Protein AF-A0A7J8WXJ2-F1 (afdb_monomer_lite)

Secondary structure (DSSP, 8-state):
-TTHHHHHHHHHHHHHHHHHHHHHHHHHHHHHHHHHHH-SSS--THHHHHHHHHHHHHHHHHHHHHHHTPPEE-TTS-EEE--S-TTS----

InterPro domains:
  IPR008506 SRP-independent targeting protein 2/TMEM208 [PF05620] (1-92)
  IPR008506 SRP-independent targeting protein 2/TMEM208 [PTHR13505] (1-92)

Radius of gyration: 18.79 Å; chains: 1; bounding box: 41×30×56 Å

Structure (mmCIF, N/CA/C/O backbone):
data_AF-A0A7J8WXJ2-F1
#
_entry.id   AF-A0A7J8WXJ2-F1
#
loop_
_atom_site.group_PDB
_atom_site.id
_atom_site.type_symbol
_atom_site.label_atom_id
_atom_site.label_alt_id
_atom_site.label_comp_id
_atom_site.label_asym_id
_atom_site.label_entity_id
_atom_site.label_seq_id
_atom_site.pdbx_PDB_ins_code
_atom_site.Cartn_x
_atom_site.Cartn_y
_atom_site.Cartn_z
_atom_site.occupancy
_atom_site.B_iso_or_equiv
_atom_site.auth_seq_id
_atom_site.auth_comp_id
_atom_site.auth_asym_id
_atom_site.auth_atom_id
_atom_site.pdbx_PDB_model_num
ATOM 1 N N . MET A 1 1 ? 22.110 -1.101 -27.309 1.00 48.09 1 MET A N 1
ATOM 2 C CA . MET A 1 1 ? 21.655 -1.469 -25.946 1.00 48.09 1 MET A CA 1
ATOM 3 C C . MET A 1 1 ? 20.419 -0.639 -25.565 1.00 48.09 1 MET A C 1
ATOM 5 O O . MET A 1 1 ? 20.513 0.221 -24.702 1.00 48.09 1 MET A O 1
ATOM 9 N N . ALA A 1 2 ? 19.274 -0.852 -26.228 1.00 52.03 2 ALA A N 1
ATOM 10 C CA . ALA A 1 2 ? 18.176 0.130 -26.252 1.00 52.03 2 ALA A CA 1
ATOM 11 C C . ALA A 1 2 ? 17.167 0.080 -25.078 1.00 52.03 2 ALA A C 1
ATOM 13 O O . ALA A 1 2 ? 16.474 1.060 -24.870 1.00 52.03 2 ALA A O 1
ATOM 14 N N . ASN A 1 3 ? 17.135 -0.973 -24.247 1.00 59.25 3 ASN A N 1
ATOM 15 C CA . ASN A 1 3 ? 16.097 -1.134 -23.202 1.00 59.25 3 ASN A CA 1
ATOM 16 C C . ASN A 1 3 ? 16.618 -1.232 -21.753 1.00 59.25 3 ASN A C 1
ATOM 18 O O . ASN A 1 3 ? 15.868 -1.568 -20.839 1.00 59.25 3 ASN A O 1
ATOM 22 N N . GLN A 1 4 ? 17.898 -0.933 -21.503 1.00 65.88 4 GLN A N 1
ATOM 23 C CA . GLN A 1 4 ? 18.483 -1.024 -20.151 1.00 65.88 4 GLN A CA 1
ATOM 24 C C . GLN A 1 4 ? 17.867 -0.002 -19.175 1.00 65.88 4 GLN A C 1
ATOM 26 O O . GLN A 1 4 ? 17.601 -0.335 -18.021 1.00 65.88 4 GLN A O 1
ATOM 31 N N . GLY A 1 5 ? 17.571 1.215 -19.650 1.00 66.56 5 GLY A N 1
ATOM 32 C CA . GLY A 1 5 ? 16.925 2.260 -18.848 1.00 66.56 5 GLY A CA 1
ATOM 33 C C . GLY A 1 5 ? 15.500 1.884 -18.434 1.00 66.56 5 GLY A C 1
ATOM 34 O O . GLY A 1 5 ? 15.194 1.858 -17.244 1.00 66.56 5 GLY A O 1
ATOM 35 N N . ALA A 1 6 ? 14.657 1.500 -19.395 1.00 65.88 6 ALA A N 1
ATOM 36 C CA . ALA A 1 6 ? 13.276 1.087 -19.139 1.00 65.88 6 ALA A CA 1
ATOM 37 C C . ALA A 1 6 ? 13.190 -0.163 -18.237 1.00 65.88 6 ALA A C 1
ATOM 39 O O . ALA A 1 6 ? 12.339 -0.243 -17.349 1.00 65.88 6 ALA A O 1
ATOM 40 N N . LYS A 1 7 ? 14.128 -1.111 -18.385 1.00 66.94 7 LYS A N 1
ATOM 41 C CA . LYS A 1 7 ? 14.209 -2.303 -17.527 1.00 66.94 7 LYS A CA 1
ATOM 42 C C . LYS A 1 7 ? 14.550 -1.955 -16.074 1.00 66.94 7 LYS A C 1
ATOM 44 O O . LYS A 1 7 ? 13.913 -2.488 -15.167 1.00 66.94 7 LYS A O 1
ATOM 49 N N . LYS A 1 8 ? 15.491 -1.027 -15.853 1.00 71.12 8 LYS A N 1
ATOM 50 C CA . LYS A 1 8 ? 15.838 -0.530 -14.512 1.00 71.12 8 LYS A CA 1
ATOM 51 C C . LYS A 1 8 ? 14.652 0.185 -13.850 1.00 71.12 8 LYS A C 1
ATOM 53 O O . LYS A 1 8 ? 14.373 -0.060 -12.680 1.00 71.12 8 LYS A O 1
ATOM 58 N N . ARG A 1 9 ? 13.902 0.993 -14.613 1.00 66.69 9 ARG A N 1
ATOM 59 C CA . ARG A 1 9 ? 12.701 1.689 -14.118 1.00 66.69 9 ARG A CA 1
ATOM 60 C C . ARG A 1 9 ? 11.599 0.732 -13.691 1.00 66.69 9 ARG A C 1
ATOM 62 O O . ARG A 1 9 ? 11.085 0.879 -12.589 1.00 66.69 9 ARG A O 1
ATOM 69 N N . LYS A 1 10 ? 11.308 -0.303 -14.484 1.00 72.69 10 LYS A N 1
ATOM 70 C CA . LYS A 1 10 ? 10.346 -1.354 -14.109 1.00 72.69 10 LYS A CA 1
ATOM 71 C C . LYS A 1 10 ? 10.686 -1.988 -12.754 1.00 72.69 10 LYS A C 1
ATOM 73 O O . LYS A 1 10 ? 9.802 -2.207 -11.922 1.00 72.69 10 LYS A O 1
ATOM 78 N N . GLU A 1 11 ? 11.955 -2.328 -12.545 1.00 74.19 11 GLU A N 1
ATOM 79 C CA . GLU A 1 11 ? 12.406 -3.018 -11.335 1.00 74.19 11 GLU A CA 1
ATOM 80 C C . GLU A 1 11 ? 12.321 -2.114 -10.097 1.00 74.19 11 GLU A C 1
ATOM 82 O O . GLU A 1 11 ? 11.784 -2.527 -9.063 1.00 74.19 11 GLU A O 1
ATOM 87 N N . GLU A 1 12 ? 12.746 -0.853 -10.222 1.00 72.31 12 GLU A N 1
ATOM 88 C CA . GLU A 1 12 ? 12.603 0.154 -9.166 1.00 72.31 12 GLU A CA 1
ATOM 89 C C . GLU A 1 12 ? 11.128 0.399 -8.817 1.00 72.31 12 GLU A C 1
ATOM 91 O O . GLU A 1 12 ? 10.762 0.337 -7.640 1.00 72.31 12 GLU A O 1
ATOM 96 N N . ASN A 1 13 ? 10.256 0.566 -9.817 1.00 71.00 13 ASN A N 1
ATOM 97 C CA . ASN A 1 13 ? 8.825 0.801 -9.609 1.00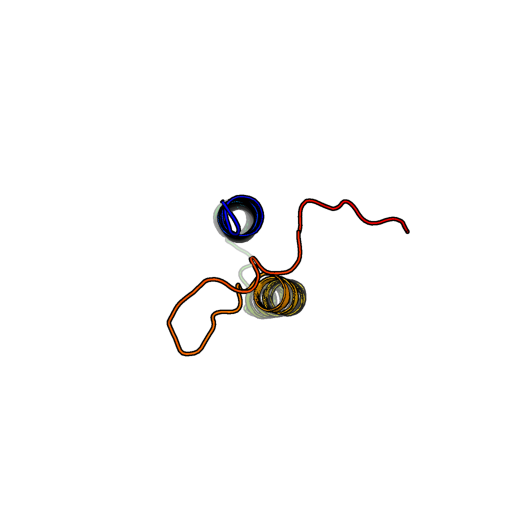 71.00 13 ASN A CA 1
ATOM 98 C C . ASN A 1 13 ? 8.149 -0.357 -8.865 1.00 71.00 13 ASN A C 1
ATOM 100 O O . ASN A 1 13 ? 7.403 -0.169 -7.901 1.00 71.00 13 ASN A O 1
ATOM 104 N N . THR A 1 14 ? 8.483 -1.589 -9.259 1.00 74.12 14 THR A N 1
ATOM 105 C CA . THR A 1 14 ? 7.971 -2.803 -8.612 1.00 74.12 14 THR A CA 1
ATOM 106 C C . THR A 1 14 ? 8.413 -2.873 -7.148 1.00 74.12 14 THR A C 1
ATOM 108 O O . THR A 1 14 ? 7.614 -3.203 -6.265 1.00 74.12 14 THR A O 1
ATOM 111 N N . ARG A 1 15 ? 9.671 -2.511 -6.857 1.00 77.00 15 ARG A N 1
ATOM 112 C CA . ARG A 1 15 ? 10.200 -2.474 -5.488 1.00 77.00 15 ARG A CA 1
ATOM 113 C C . ARG A 1 15 ? 9.504 -1.409 -4.639 1.00 77.00 15 ARG A C 1
ATOM 115 O O . ARG A 1 15 ? 9.140 -1.692 -3.495 1.00 77.00 15 ARG A O 1
ATOM 122 N N . HIS A 1 16 ? 9.276 -0.218 -5.190 1.00 75.69 16 HIS A N 1
ATOM 123 C CA . HIS A 1 16 ? 8.558 0.862 -4.510 1.00 75.69 16 HIS A CA 1
ATOM 124 C C . HIS A 1 16 ? 7.112 0.473 -4.185 1.00 75.69 16 HIS A C 1
ATOM 126 O O . HIS A 1 16 ? 6.686 0.601 -3.035 1.00 75.69 16 HIS A O 1
ATOM 132 N N . MET A 1 17 ? 6.391 -0.114 -5.140 1.00 74.19 17 MET A N 1
ATOM 133 C CA . MET A 1 17 ? 5.023 -0.596 -4.930 1.00 74.19 17 MET A CA 1
ATOM 134 C C . MET A 1 17 ? 4.938 -1.717 -3.886 1.00 74.19 17 MET A C 1
ATOM 136 O O . MET A 1 17 ? 3.999 -1.748 -3.081 1.00 74.19 17 MET A O 1
ATOM 140 N N . ALA A 1 18 ? 5.930 -2.613 -3.845 1.00 78.12 18 ALA A N 1
ATOM 141 C CA . ALA A 1 18 ? 6.016 -3.668 -2.836 1.00 78.12 18 ALA A CA 1
ATOM 142 C C . ALA A 1 18 ? 6.287 -3.116 -1.426 1.00 78.12 18 ALA A C 1
ATOM 144 O O . ALA A 1 18 ? 5.751 -3.637 -0.444 1.00 78.12 18 ALA A O 1
ATOM 145 N N . ASN A 1 19 ? 7.102 -2.066 -1.313 1.00 77.00 19 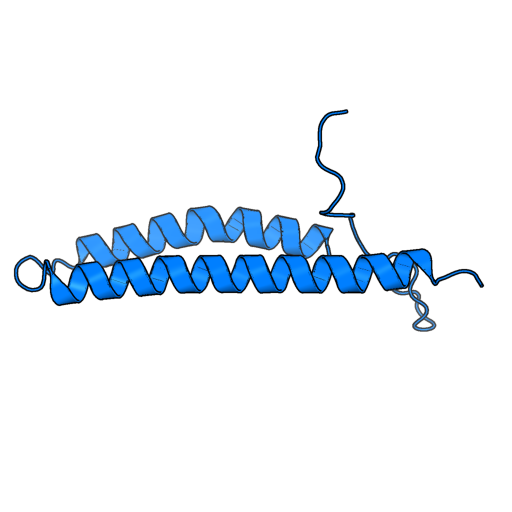ASN A N 1
ATOM 146 C CA . ASN A 1 19 ? 7.351 -1.384 -0.044 1.00 77.00 19 ASN A CA 1
ATOM 147 C C . ASN A 1 19 ? 6.104 -0.640 0.439 1.00 77.00 19 ASN A C 1
ATOM 149 O O . ASN A 1 19 ? 5.740 -0.762 1.607 1.00 77.00 19 ASN A O 1
ATOM 153 N N . LEU A 1 20 ? 5.401 0.051 -0.462 1.00 76.88 20 LEU A N 1
ATOM 154 C CA . LEU A 1 20 ? 4.161 0.752 -0.137 1.00 76.88 20 LEU A CA 1
ATOM 155 C C . LEU A 1 20 ? 3.073 -0.225 0.334 1.00 76.88 20 LEU A C 1
ATOM 157 O O . LEU A 1 20 ? 2.424 0.010 1.351 1.00 76.88 20 LEU A O 1
ATOM 161 N N . ARG A 1 21 ? 2.947 -1.385 -0.325 1.00 75.81 21 ARG A N 1
ATOM 162 C CA . ARG A 1 21 ? 2.048 -2.461 0.119 1.00 75.81 21 ARG A CA 1
ATOM 163 C C . ARG A 1 21 ? 2.415 -2.987 1.507 1.00 75.81 21 ARG A C 1
ATOM 165 O O . ARG A 1 21 ? 1.527 -3.185 2.332 1.00 75.81 21 ARG A O 1
ATOM 172 N N . ARG A 1 22 ? 3.706 -3.207 1.780 1.00 79.50 22 ARG A N 1
ATOM 173 C CA . ARG A 1 22 ? 4.180 -3.634 3.108 1.00 79.50 22 ARG A CA 1
ATOM 174 C C . ARG A 1 22 ? 3.856 -2.605 4.188 1.00 79.50 22 ARG A C 1
ATOM 176 O O . ARG A 1 22 ? 3.417 -3.001 5.262 1.00 79.50 22 ARG A O 1
ATOM 183 N N . LEU A 1 23 ? 4.015 -1.317 3.894 1.00 81.56 23 LEU A N 1
ATOM 184 C CA . LEU A 1 23 ? 3.691 -0.233 4.819 1.00 81.56 23 LEU A CA 1
ATOM 185 C C . LEU A 1 23 ? 2.192 -0.194 5.130 1.00 81.56 23 LEU A C 1
ATOM 187 O O . LEU A 1 23 ? 1.818 -0.183 6.299 1.00 81.56 23 LEU A O 1
ATOM 191 N N . ILE A 1 24 ? 1.339 -0.274 4.104 1.00 78.94 24 ILE A N 1
ATOM 192 C CA . ILE A 1 24 ? -0.119 -0.353 4.277 1.00 78.94 24 ILE A CA 1
ATOM 193 C C . ILE A 1 24 ? -0.487 -1.533 5.186 1.00 78.94 24 ILE A C 1
ATOM 195 O O . ILE A 1 24 ? -1.245 -1.365 6.142 1.00 78.94 24 ILE A O 1
ATOM 199 N N . ILE A 1 25 ? 0.069 -2.721 4.930 1.00 82.12 25 ILE A N 1
ATOM 200 C CA . ILE A 1 25 ? -0.192 -3.910 5.753 1.00 82.12 25 ILE A CA 1
ATOM 201 C C . ILE A 1 25 ? 0.280 -3.684 7.193 1.00 82.12 25 ILE A C 1
ATOM 203 O O . ILE A 1 25 ? -0.483 -3.936 8.121 1.00 82.12 25 ILE A O 1
ATOM 207 N N . ALA A 1 26 ? 1.493 -3.164 7.392 1.00 84.25 26 ALA A N 1
ATOM 208 C CA . ALA A 1 26 ? 2.037 -2.894 8.719 1.00 84.25 26 ALA A CA 1
ATOM 209 C C . ALA A 1 26 ? 1.153 -1.921 9.517 1.00 84.25 26 ALA A C 1
ATOM 211 O O . ALA A 1 26 ? 0.824 -2.204 10.667 1.00 84.25 26 ALA A O 1
ATOM 212 N N . CYS A 1 27 ? 0.697 -0.825 8.904 1.00 79.62 27 CYS A N 1
ATOM 213 C CA . CYS A 1 27 ? -0.201 0.134 9.549 1.00 79.62 27 CYS A CA 1
ATOM 214 C C . CYS A 1 27 ? -1.535 -0.504 9.965 1.00 79.62 27 CYS A C 1
ATOM 216 O O . CYS A 1 27 ? -1.999 -0.277 11.083 1.00 79.62 27 CYS A O 1
ATOM 218 N N . ASN A 1 28 ? -2.132 -1.336 9.104 1.00 79.56 28 ASN A N 1
ATOM 219 C CA . ASN A 1 28 ? -3.370 -2.051 9.430 1.00 79.56 28 ASN A CA 1
ATOM 220 C C . ASN A 1 28 ? -3.165 -3.068 10.561 1.00 79.56 28 ASN A C 1
ATOM 222 O O . ASN A 1 28 ? -3.977 -3.130 11.481 1.00 79.56 28 ASN A O 1
ATOM 226 N N . VAL A 1 29 ? -2.067 -3.830 10.531 1.00 83.62 29 VAL A N 1
ATOM 227 C CA . VAL A 1 29 ? -1.727 -4.800 11.583 1.00 83.62 29 VAL A CA 1
ATOM 228 C C . VAL A 1 29 ? -1.537 -4.093 12.923 1.00 83.62 29 VAL A C 1
ATOM 230 O O . VAL A 1 29 ? -2.125 -4.515 13.916 1.00 83.62 29 VAL A O 1
ATOM 233 N N . VAL A 1 30 ? -0.784 -2.990 12.959 1.00 85.38 30 VAL A N 1
ATOM 234 C CA . VAL A 1 30 ? -0.589 -2.193 14.180 1.00 85.38 30 VAL A CA 1
ATOM 235 C C . VAL A 1 30 ? -1.921 -1.657 14.695 1.00 85.38 30 VAL A C 1
ATOM 237 O O . VAL A 1 30 ? -2.193 -1.781 15.886 1.00 85.38 30 VAL A O 1
ATOM 240 N N . TYR A 1 31 ? -2.781 -1.124 13.819 1.00 79.62 31 TYR A N 1
ATOM 241 C CA . TYR A 1 31 ? -4.110 -0.669 14.225 1.00 79.62 31 TYR A CA 1
ATOM 242 C C . TYR A 1 31 ? -4.907 -1.799 14.884 1.00 79.62 31 TYR A C 1
ATOM 244 O O . TYR A 1 31 ? -5.437 -1.616 15.977 1.00 79.62 31 TYR A O 1
ATOM 252 N N . VAL A 1 32 ? -4.972 -2.971 14.244 1.00 77.25 32 VAL A N 1
ATOM 253 C CA . VAL A 1 32 ? -5.728 -4.130 14.737 1.00 77.25 32 VAL A CA 1
ATOM 254 C C . VAL A 1 32 ? -5.168 -4.636 16.068 1.00 77.25 32 VAL A C 1
ATOM 256 O O . VAL A 1 32 ? -5.944 -4.900 16.986 1.00 77.25 32 VAL A O 1
ATOM 259 N N . LEU A 1 33 ? -3.841 -4.714 16.210 1.00 81.12 33 LEU A N 1
ATOM 260 C CA . LEU A 1 33 ? -3.179 -5.133 17.448 1.00 81.12 33 LEU A CA 1
ATOM 261 C C . LEU A 1 33 ? -3.441 -4.155 18.592 1.00 81.12 33 LEU A C 1
ATOM 263 O O . LEU A 1 33 ? -3.865 -4.573 19.665 1.00 81.12 33 LEU A O 1
ATOM 267 N N . VAL A 1 34 ? -3.259 -2.852 18.362 1.00 78.38 34 VAL A N 1
ATOM 268 C CA . VAL A 1 34 ? -3.556 -1.814 19.360 1.00 78.38 34 VAL A CA 1
ATOM 269 C C . VAL A 1 34 ? -5.029 -1.869 19.762 1.00 78.38 34 VAL A C 1
ATOM 271 O O . VAL A 1 34 ? -5.355 -1.766 20.945 1.00 78.38 34 VAL A O 1
ATOM 274 N N . ARG A 1 35 ? -5.938 -2.080 18.802 1.00 70.88 35 ARG A N 1
ATOM 275 C CA . ARG A 1 35 ? -7.374 -2.157 19.089 1.00 70.88 35 ARG A CA 1
ATOM 276 C C . ARG A 1 35 ? -7.750 -3.398 19.896 1.00 70.88 35 ARG A C 1
ATOM 278 O O . ARG A 1 35 ? -8.512 -3.256 20.848 1.00 70.88 35 ARG A O 1
ATOM 285 N N . MET A 1 36 ? -7.218 -4.573 19.547 1.00 70.19 36 MET A N 1
ATOM 286 C CA . MET A 1 36 ? -7.478 -5.823 20.274 1.00 70.19 36 MET A CA 1
ATOM 287 C C . MET A 1 36 ? -6.854 -5.831 21.673 1.00 70.19 36 MET A C 1
ATOM 289 O O . MET A 1 36 ? -7.495 -6.298 22.608 1.00 70.19 36 MET A O 1
ATOM 293 N N . LEU A 1 37 ? -5.635 -5.304 21.828 1.00 72.31 37 LEU A N 1
ATOM 294 C CA . LEU A 1 37 ? -4.896 -5.360 23.092 1.00 72.31 37 LEU A CA 1
ATOM 295 C C . LEU A 1 37 ? -5.319 -4.272 24.089 1.00 72.31 37 LEU A C 1
ATOM 297 O O . LEU A 1 37 ? -5.373 -4.544 25.283 1.00 72.31 37 LEU A O 1
ATOM 301 N N . ILE A 1 38 ? -5.623 -3.052 23.627 1.00 66.69 38 ILE A N 1
ATOM 302 C CA . ILE A 1 38 ? -5.910 -1.909 24.517 1.00 66.69 38 ILE A CA 1
ATOM 303 C C . ILE A 1 38 ? -7.418 -1.677 24.695 1.00 66.69 38 ILE A C 1
ATOM 305 O O . ILE A 1 38 ? -7.864 -1.320 25.780 1.00 66.69 38 ILE A O 1
ATOM 309 N N . PHE A 1 39 ? -8.228 -1.890 23.652 1.00 61.62 39 PHE A N 1
ATOM 310 C CA . PHE A 1 39 ? -9.657 -1.542 23.645 1.00 61.62 39 PHE A CA 1
ATOM 311 C C . PHE A 1 39 ? -10.575 -2.763 23.487 1.00 61.62 39 PHE A C 1
ATOM 313 O O . PHE A 1 39 ? -11.597 -2.684 22.804 1.00 61.62 39 PHE A O 1
ATOM 320 N N . HIS A 1 40 ? -10.249 -3.883 24.141 1.00 61.44 40 HIS A N 1
ATOM 321 C CA . HIS A 1 40 ? -11.038 -5.118 24.029 1.00 61.44 40 HIS A CA 1
ATOM 322 C C . HIS A 1 40 ? -12.506 -4.954 24.486 1.00 61.44 40 HIS A C 1
ATOM 324 O O . HIS A 1 40 ? -13.377 -5.688 24.029 1.00 61.44 40 HIS A O 1
ATOM 330 N N . SER A 1 41 ? -12.787 -4.012 25.399 1.00 58.41 41 SER A N 1
ATOM 331 C CA . SER A 1 41 ? -14.096 -3.867 26.061 1.00 58.41 41 SER A CA 1
ATOM 332 C C . SER A 1 41 ? -15.094 -2.982 25.286 1.00 58.41 41 SER A C 1
ATOM 334 O O . SER A 1 41 ? -16.297 -3.212 25.333 1.00 58.41 41 SER A O 1
ATOM 336 N N . SER A 1 42 ? -14.614 -2.028 24.475 1.00 59.38 42 SER A N 1
ATOM 337 C CA . SER A 1 42 ? -15.459 -1.110 23.675 1.00 59.38 42 SER A CA 1
ATOM 338 C C . SER A 1 42 ? -15.608 -1.548 22.212 1.00 59.38 42 SER A C 1
ATOM 340 O O . SER A 1 42 ? -15.739 -0.719 21.305 1.00 59.38 42 SER A O 1
ATOM 342 N N . PHE A 1 43 ? -15.556 -2.857 21.963 1.00 57.19 43 PHE A N 1
ATOM 343 C CA . PHE A 1 43 ? -15.506 -3.463 20.633 1.00 57.19 43 PHE A CA 1
ATOM 344 C C . PHE A 1 43 ? -16.847 -3.318 19.884 1.00 57.19 43 PHE A C 1
ATOM 346 O O . PHE A 1 43 ? -17.665 -4.229 19.822 1.00 57.19 43 PHE A O 1
ATOM 353 N N . THR A 1 44 ? -17.106 -2.133 19.326 1.00 69.31 44 THR A N 1
ATOM 354 C CA . THR A 1 44 ? -18.339 -1.833 18.580 1.00 69.31 44 THR A CA 1
ATOM 355 C C . THR A 1 44 ? -18.128 -2.006 17.072 1.00 69.31 44 THR A C 1
ATOM 357 O O . THR A 1 44 ? -17.119 -1.556 16.527 1.00 69.31 44 THR A O 1
ATOM 360 N N . TRP A 1 45 ? -19.126 -2.556 16.365 1.00 67.50 45 TRP A N 1
ATOM 361 C CA . TRP A 1 45 ? -19.147 -2.750 14.899 1.00 67.50 45 TRP A CA 1
ATOM 362 C C . TRP A 1 45 ? -18.800 -1.487 14.082 1.00 67.50 45 TRP A C 1
ATOM 364 O O . TRP A 1 45 ? -18.211 -1.562 13.006 1.00 67.50 45 TRP A O 1
ATOM 374 N N . LYS A 1 46 ? -19.081 -0.296 14.627 1.00 70.81 46 LYS A N 1
ATOM 375 C CA . LYS A 1 46 ? -18.782 1.008 14.006 1.00 70.81 46 LYS A CA 1
ATOM 376 C C . LYS A 1 46 ? -17.289 1.215 13.710 1.00 70.81 46 LYS A C 1
ATOM 378 O O . LYS A 1 46 ? -16.954 1.894 12.743 1.00 70.81 46 LYS A O 1
ATOM 383 N N . HIS A 1 47 ? -16.388 0.617 14.492 1.00 70.56 47 HIS A N 1
ATOM 384 C CA . HIS A 1 47 ? -14.945 0.734 14.255 1.00 70.56 47 HIS A CA 1
ATOM 385 C C . HIS A 1 47 ? -14.474 -0.059 13.033 1.00 70.56 47 HIS A C 1
ATOM 387 O O . HIS A 1 47 ? -13.570 0.396 12.338 1.00 70.56 47 HIS A O 1
ATOM 393 N N . TRP A 1 48 ? -15.127 -1.182 12.724 1.00 69.50 48 TRP A N 1
ATOM 394 C CA .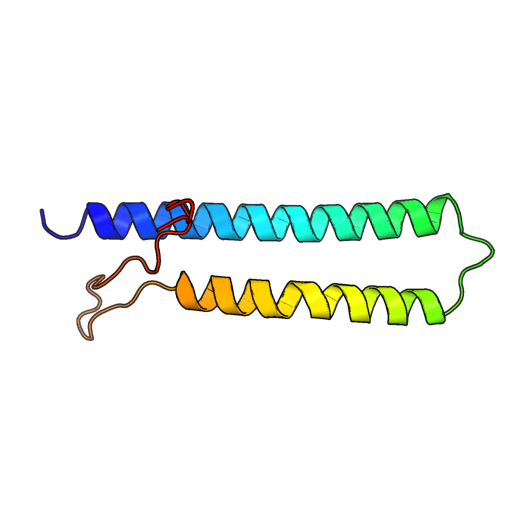 TRP A 1 48 ? -14.862 -1.949 11.506 1.00 69.50 48 TRP A CA 1
ATOM 395 C C . TRP A 1 48 ? -15.289 -1.186 10.258 1.00 69.50 48 TRP A C 1
ATOM 397 O O . TRP A 1 48 ? -14.540 -1.128 9.288 1.00 69.50 48 TRP A O 1
ATOM 407 N N . VAL A 1 49 ? -16.447 -0.525 10.314 1.00 76.81 49 VAL A N 1
ATOM 408 C CA . VAL A 1 49 ? -16.919 0.343 9.226 1.00 76.81 49 VAL A CA 1
ATOM 409 C C . VAL A 1 49 ? -15.968 1.527 9.026 1.00 76.81 49 VAL A C 1
ATOM 411 O O . VAL A 1 49 ? -15.602 1.830 7.894 1.00 76.81 49 VAL A O 1
ATOM 414 N N . GLY A 1 50 ? -15.507 2.155 10.114 1.00 77.44 50 GLY A N 1
ATOM 415 C CA . GLY A 1 50 ? -14.522 3.237 10.050 1.00 77.44 50 GLY A CA 1
ATOM 416 C C . GLY A 1 50 ? -13.184 2.795 9.453 1.00 77.44 50 GLY A C 1
ATOM 417 O O . GLY A 1 50 ? -12.629 3.505 8.620 1.00 77.44 50 GLY A O 1
ATOM 418 N N . LEU A 1 51 ? -12.692 1.609 9.823 1.00 74.50 51 LEU A N 1
ATOM 419 C CA . LEU A 1 51 ? -11.458 1.054 9.267 1.00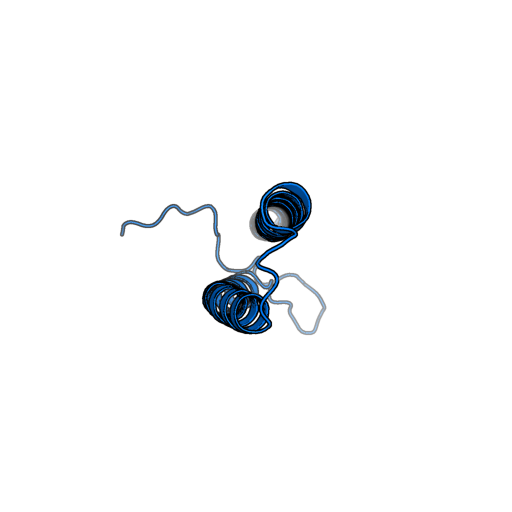 74.50 51 LEU A CA 1
ATOM 420 C C . LEU A 1 51 ? -11.601 0.682 7.790 1.00 74.50 51 LEU A C 1
ATOM 422 O O . LEU A 1 51 ? -10.686 0.924 7.008 1.00 74.50 51 LEU A O 1
ATOM 426 N N . LEU A 1 52 ? -12.743 0.122 7.390 1.00 78.88 52 LEU A N 1
ATOM 427 C CA . LEU A 1 52 ? -13.027 -0.164 5.987 1.00 78.88 52 LEU A CA 1
ATOM 428 C C . LEU A 1 52 ? -13.051 1.132 5.166 1.00 78.88 52 LEU A C 1
ATOM 430 O O . LEU A 1 52 ? -12.423 1.200 4.114 1.00 78.88 52 LEU A O 1
ATOM 434 N N . LEU A 1 53 ? -13.716 2.173 5.673 1.00 82.12 53 LEU A N 1
ATOM 435 C CA . LEU A 1 53 ? -13.823 3.467 5.002 1.00 82.12 53 LEU A CA 1
ATOM 436 C C . LEU A 1 53 ? -12.449 4.122 4.803 1.00 82.12 53 LEU A C 1
ATOM 438 O O . LEU A 1 53 ? -12.113 4.528 3.691 1.00 82.12 53 LEU A O 1
ATOM 442 N N . THR A 1 54 ? -11.629 4.191 5.858 1.00 79.38 54 THR A N 1
ATOM 443 C CA . THR A 1 54 ? -10.271 4.747 5.751 1.00 79.38 54 THR A CA 1
ATOM 444 C C . THR A 1 54 ? -9.383 3.880 4.868 1.00 79.38 54 THR A C 1
ATOM 446 O O . THR A 1 54 ? -8.539 4.416 4.152 1.00 79.38 54 THR A O 1
ATOM 449 N N . SER A 1 55 ? -9.618 2.564 4.853 1.00 76.69 55 SER A N 1
ATOM 450 C CA . SER A 1 55 ? -8.894 1.632 3.993 1.00 76.69 55 SER A CA 1
ATOM 451 C C . SER A 1 55 ? -9.166 1.835 2.517 1.00 76.69 55 SER A C 1
ATOM 453 O O . SER A 1 55 ? -8.235 1.908 1.718 1.00 76.69 55 SER A O 1
ATOM 455 N N . VAL A 1 56 ? -10.431 2.012 2.154 1.00 80.69 56 VAL A N 1
ATOM 456 C CA . VAL A 1 56 ? -10.821 2.329 0.779 1.00 80.69 56 VAL A CA 1
ATOM 457 C C . VAL A 1 56 ? -10.257 3.688 0.351 1.00 80.69 56 VAL A C 1
ATOM 459 O O . VAL A 1 56 ? -9.771 3.815 -0.773 1.00 80.69 56 VAL A O 1
ATOM 462 N N . ALA 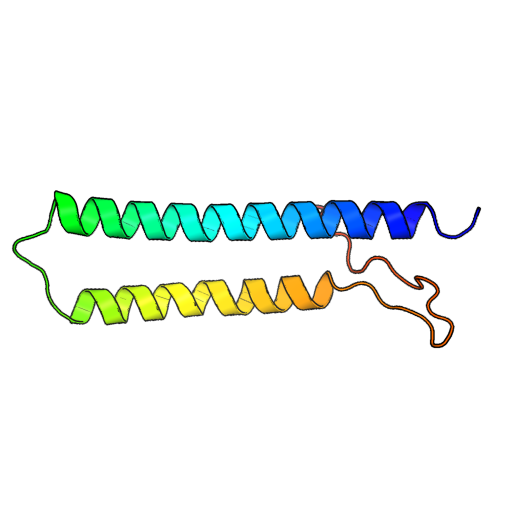A 1 57 ? -10.243 4.677 1.250 1.00 81.62 57 ALA A N 1
ATOM 463 C CA . ALA A 1 57 ? -9.768 6.025 0.944 1.00 81.62 57 ALA A CA 1
ATOM 464 C C . ALA A 1 57 ? -8.298 6.070 0.485 1.00 81.62 57 ALA A C 1
ATOM 466 O O . ALA A 1 57 ? -7.989 6.800 -0.453 1.00 81.62 57 ALA A O 1
ATOM 467 N N . TYR A 1 58 ? -7.398 5.276 1.083 1.00 76.25 58 TYR A N 1
ATOM 468 C CA . TYR A 1 58 ? -6.009 5.183 0.601 1.00 76.25 58 TYR A CA 1
ATOM 469 C C . TYR A 1 58 ? -5.808 4.121 -0.495 1.00 76.25 58 TYR A C 1
ATOM 471 O O . TYR A 1 58 ? -4.805 4.157 -1.210 1.00 76.25 58 TYR A O 1
ATOM 479 N N . PHE A 1 59 ? -6.736 3.175 -0.660 1.00 76.81 59 PHE A N 1
ATOM 480 C CA . PHE A 1 59 ? -6.633 2.133 -1.684 1.00 76.81 59 PHE A CA 1
ATOM 481 C C . PHE A 1 59 ? -6.835 2.681 -3.102 1.00 76.81 59 PHE A C 1
ATOM 483 O O . PHE A 1 59 ? -6.120 2.289 -4.022 1.00 76.81 59 PHE A O 1
ATOM 490 N N . ILE A 1 60 ? -7.760 3.626 -3.279 1.00 78.12 60 ILE A N 1
ATOM 491 C CA . ILE A 1 60 ? -8.028 4.272 -4.574 1.00 78.12 60 ILE A CA 1
ATOM 492 C C . ILE A 1 60 ? -6.774 4.962 -5.153 1.00 78.12 60 ILE A C 1
ATOM 494 O O . ILE A 1 60 ? -6.387 4.624 -6.276 1.00 78.12 60 ILE A O 1
ATOM 498 N N . PRO A 1 61 ? -6.079 5.866 -4.430 1.00 75.94 61 PRO A N 1
ATOM 499 C CA . PRO A 1 61 ? -4.861 6.489 -4.946 1.00 75.94 61 PRO A CA 1
ATOM 500 C C . PRO A 1 61 ? -3.724 5.476 -5.139 1.00 75.94 61 PRO A C 1
ATOM 502 O O . PRO A 1 61 ? -2.970 5.585 -6.104 1.00 75.94 61 PRO A O 1
ATOM 505 N N . TYR A 1 62 ? -3.630 4.436 -4.300 1.00 75.88 62 TYR A N 1
ATOM 506 C CA . TYR A 1 62 ? -2.679 3.340 -4.522 1.00 75.88 62 TYR A CA 1
ATOM 507 C C . TYR A 1 62 ? -2.934 2.616 -5.851 1.00 75.88 62 TYR A C 1
ATOM 509 O O . TYR A 1 62 ? -1.998 2.322 -6.595 1.00 75.88 62 TYR A O 1
ATOM 517 N N . GLN A 1 63 ? -4.198 2.343 -6.175 1.00 76.81 63 GLN A N 1
ATOM 518 C CA . GLN A 1 63 ? -4.574 1.684 -7.419 1.00 76.81 63 GLN A CA 1
ATOM 519 C C . GLN A 1 63 ? -4.267 2.562 -8.638 1.00 76.81 63 GLN A C 1
ATOM 521 O O . GLN A 1 63 ? -3.790 2.044 -9.647 1.00 76.81 63 GLN A O 1
ATOM 526 N N . GLN A 1 64 ? -4.472 3.878 -8.539 1.00 75.50 64 GLN A N 1
ATOM 527 C CA . GLN A 1 64 ? -4.094 4.823 -9.592 1.00 75.50 64 GLN A CA 1
ATOM 528 C C . GLN A 1 64 ? -2.576 4.842 -9.816 1.00 75.50 64 GLN A C 1
ATOM 530 O O . GLN A 1 64 ? -2.126 4.646 -10.944 1.00 75.50 64 GLN A O 1
ATOM 535 N N . LEU A 1 65 ? -1.780 4.950 -8.746 1.00 73.50 65 LEU A N 1
ATOM 536 C CA . LEU A 1 65 ? -0.316 4.869 -8.823 1.00 73.50 65 LEU A CA 1
ATOM 537 C C . LEU A 1 65 ? 0.146 3.538 -9.426 1.00 73.50 65 LEU A C 1
ATOM 539 O O . LEU A 1 65 ? 1.016 3.511 -10.292 1.00 73.50 65 LEU A O 1
ATOM 543 N N . SER A 1 66 ? -0.494 2.431 -9.041 1.00 71.69 66 SER A N 1
ATOM 544 C CA . SER A 1 66 ? -0.197 1.110 -9.596 1.00 71.69 66 SER A CA 1
ATOM 545 C C . SER A 1 66 ? -0.465 1.005 -11.093 1.00 71.69 66 SER A C 1
ATOM 547 O O . SER A 1 66 ? 0.212 0.223 -11.758 1.00 71.69 66 SER A O 1
ATOM 549 N N . GLN A 1 67 ? -1.475 1.702 -11.614 1.00 72.44 67 GLN A N 1
ATOM 550 C CA . GLN A 1 67 ? -1.763 1.704 -13.045 1.00 72.44 67 GLN A CA 1
ATOM 551 C C . GLN A 1 67 ? -0.775 2.580 -13.813 1.00 72.44 67 GLN A C 1
ATOM 553 O O . GLN A 1 67 ? -0.337 2.177 -14.883 1.00 72.44 67 GLN A O 1
ATOM 558 N N . MET A 1 68 ? -0.365 3.716 -13.245 1.00 68.88 68 MET A N 1
ATOM 559 C CA . MET A 1 68 ? 0.650 4.592 -13.843 1.00 68.88 68 MET A CA 1
ATOM 560 C C . MET A 1 68 ? 2.048 3.954 -13.844 1.00 68.88 68 MET A C 1
ATOM 562 O O . MET A 1 68 ? 2.838 4.182 -14.755 1.00 68.88 68 MET A O 1
ATOM 566 N N . ALA A 1 69 ? 2.338 3.105 -12.858 1.00 67.44 69 ALA A N 1
ATOM 567 C CA . ALA A 1 69 ? 3.589 2.362 -12.738 1.00 67.44 69 ALA A CA 1
ATOM 568 C C . ALA A 1 69 ? 3.670 1.097 -13.618 1.00 67.44 69 ALA A C 1
ATOM 570 O O . ALA A 1 69 ? 4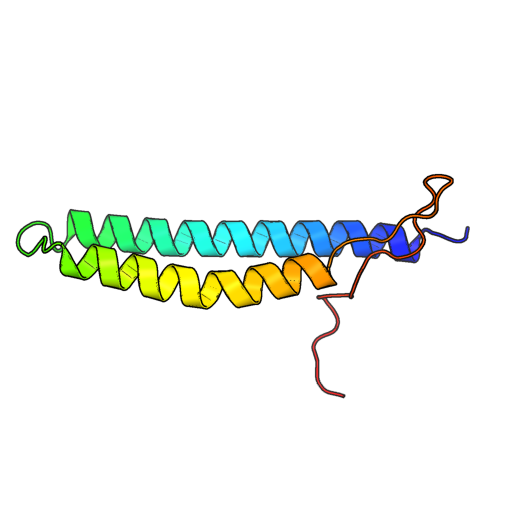.693 0.406 -13.598 1.00 67.44 69 ALA A O 1
ATOM 571 N N . LYS A 1 70 ? 2.603 0.730 -14.350 1.00 71.12 70 LYS A N 1
ATOM 572 C CA . LYS A 1 70 ? 2.600 -0.499 -15.157 1.00 71.12 70 LYS A CA 1
ATOM 573 C C . LYS A 1 70 ? 3.488 -0.345 -16.401 1.00 71.12 70 LYS A C 1
ATOM 575 O O . LYS A 1 70 ? 3.304 0.609 -17.151 1.00 71.12 70 LYS A O 1
ATOM 580 N N . PRO A 1 71 ? 4.388 -1.309 -16.664 1.00 68.25 71 PRO A N 1
ATOM 581 C CA . PRO A 1 71 ? 5.178 -1.321 -17.888 1.00 68.25 71 PRO A CA 1
ATOM 582 C C . PRO A 1 71 ? 4.311 -1.657 -19.108 1.00 68.25 71 PRO A C 1
ATOM 584 O O . PRO A 1 71 ? 3.453 -2.543 -19.033 1.00 68.25 71 PRO A O 1
ATOM 587 N N . ALA A 1 72 ? 4.574 -0.983 -20.226 1.00 71.25 72 ALA A N 1
ATOM 588 C CA . ALA A 1 72 ? 3.951 -1.243 -21.520 1.00 71.25 72 ALA A CA 1
ATOM 589 C C . ALA A 1 72 ? 4.863 -2.134 -22.376 1.00 71.25 72 ALA A C 1
ATOM 591 O O . ALA A 1 72 ? 6.081 -1.940 -22.415 1.00 71.25 72 ALA A O 1
ATOM 592 N N . TYR A 1 73 ? 4.271 -3.111 -23.062 1.00 69.94 73 TYR A N 1
ATOM 593 C CA . TYR A 1 73 ? 4.975 -4.053 -23.934 1.00 69.94 73 TYR A CA 1
ATOM 594 C C . TYR A 1 73 ? 4.437 -3.947 -25.361 1.00 69.94 73 TYR A C 1
ATOM 596 O O . TYR A 1 73 ? 3.264 -3.630 -25.550 1.00 69.94 73 TYR A O 1
ATOM 604 N N . SER A 1 74 ? 5.303 -4.206 -26.337 1.00 72.12 74 SER A N 1
ATOM 605 C CA . SER A 1 74 ? 4.942 -4.367 -27.747 1.00 72.12 74 SER A CA 1
ATOM 606 C C . SER A 1 74 ? 4.266 -5.720 -27.976 1.00 72.12 74 SER A C 1
ATOM 608 O O . SER A 1 74 ? 4.430 -6.629 -27.158 1.00 72.12 74 SER A O 1
ATOM 610 N N . ASP A 1 75 ? 3.581 -5.886 -29.110 1.00 73.00 75 ASP A N 1
ATOM 611 C CA . ASP A 1 75 ? 2.989 -7.169 -29.528 1.00 73.00 75 ASP A CA 1
ATOM 612 C C . ASP A 1 75 ? 4.042 -8.288 -29.665 1.00 73.00 75 ASP A C 1
ATOM 614 O O . ASP A 1 75 ? 3.744 -9.456 -29.429 1.00 73.00 75 ASP A O 1
ATOM 618 N N . ASP A 1 76 ? 5.303 -7.929 -29.928 1.00 75.50 76 ASP A N 1
ATOM 619 C CA . ASP A 1 76 ? 6.447 -8.855 -29.975 1.00 75.50 76 ASP A CA 1
ATOM 620 C C . ASP A 1 76 ? 7.018 -9.213 -28.584 1.00 75.50 76 ASP A C 1
ATOM 622 O O . ASP A 1 76 ? 7.994 -9.955 -28.465 1.00 75.50 76 ASP A O 1
ATOM 626 N N . GLY A 1 77 ? 6.444 -8.672 -27.502 1.00 68.06 77 GLY A N 1
ATOM 627 C CA . GLY A 1 77 ? 6.888 -8.899 -26.123 1.00 68.06 77 GLY A CA 1
ATOM 628 C C . GLY A 1 77 ? 8.072 -8.035 -25.671 1.00 68.06 77 GLY A C 1
ATOM 629 O O . GLY A 1 77 ? 8.541 -8.174 -24.536 1.00 68.06 77 GLY A O 1
ATOM 630 N N . GLU A 1 78 ? 8.554 -7.117 -26.512 1.00 70.38 78 GLU A N 1
ATOM 631 C CA . GLU A 1 78 ? 9.592 -6.161 -26.125 1.00 70.38 78 GLU A CA 1
ATOM 632 C C . GLU A 1 78 ? 9.044 -5.083 -25.178 1.00 70.38 78 GLU A C 1
ATOM 634 O O . GLU A 1 78 ? 7.947 -4.557 -25.360 1.00 70.38 78 GLU A O 1
ATOM 639 N N . LEU A 1 79 ? 9.815 -4.750 -24.138 1.00 70.75 79 LEU A N 1
ATOM 640 C CA . LEU A 1 79 ? 9.474 -3.692 -23.186 1.00 70.75 79 LEU A CA 1
ATOM 641 C C . LEU A 1 79 ? 9.568 -2.329 -23.892 1.00 70.75 79 LEU A C 1
ATOM 643 O O . LEU A 1 79 ? 10.673 -1.891 -24.206 1.00 70.75 79 LEU A O 1
ATOM 647 N N . LEU A 1 80 ? 8.427 -1.673 -24.110 1.00 68.62 80 LEU A N 1
ATOM 648 C CA . LEU A 1 80 ? 8.351 -0.349 -24.736 1.00 68.62 80 LEU A CA 1
ATOM 649 C C . LEU A 1 80 ? 8.558 0.768 -23.711 1.00 68.62 80 LEU A C 1
ATOM 651 O O . LEU A 1 80 ? 9.244 1.747 -23.989 1.00 68.62 80 LEU A O 1
ATOM 655 N N . ASP A 1 81 ? 7.992 0.601 -22.514 1.00 69.94 81 ASP A N 1
ATOM 656 C CA . ASP A 1 81 ? 8.108 1.559 -21.415 1.00 69.94 81 ASP A CA 1
ATOM 657 C C . ASP A 1 81 ? 8.107 0.829 -20.060 1.00 69.94 81 ASP A C 1
ATOM 659 O O . ASP A 1 81 ? 7.390 -0.153 -19.854 1.00 69.94 81 ASP A O 1
ATOM 663 N N . GLY A 1 82 ? 8.924 1.306 -19.121 1.00 62.53 82 GLY A N 1
ATOM 664 C CA . GLY A 1 82 ? 8.983 0.819 -17.742 1.00 62.53 82 GLY A CA 1
ATOM 665 C C . GLY A 1 82 ? 7.833 1.315 -16.857 1.00 62.53 82 GLY A C 1
ATOM 666 O O . GLY A 1 82 ? 7.737 0.871 -15.710 1.00 62.53 82 GLY A O 1
ATOM 667 N N . GLY A 1 83 ? 6.975 2.195 -17.385 1.00 68.56 83 GLY A N 1
ATOM 668 C CA . GLY A 1 83 ? 5.926 2.893 -16.646 1.00 68.56 83 GLY A CA 1
ATOM 669 C C . GLY A 1 83 ? 6.447 4.186 -16.012 1.00 68.56 83 GLY A C 1
ATOM 670 O O . GLY A 1 83 ? 7.649 4.458 -16.014 1.00 68.56 83 GLY A O 1
ATOM 671 N N . PHE A 1 84 ? 5.543 4.988 -15.443 1.00 65.81 84 PHE A N 1
ATOM 672 C CA . PHE A 1 84 ? 5.883 6.295 -14.877 1.00 65.81 84 PHE A CA 1
ATOM 673 C C . PHE A 1 84 ? 6.908 6.163 -13.741 1.00 65.81 84 PHE A C 1
ATOM 675 O O . PHE A 1 84 ? 6.699 5.392 -12.800 1.00 65.81 84 PHE A O 1
ATOM 682 N N . ASP A 1 85 ? 8.011 6.912 -13.810 1.00 63.47 85 ASP A N 1
ATOM 683 C CA . ASP A 1 85 ? 9.076 6.854 -12.808 1.00 63.47 85 ASP A CA 1
ATOM 684 C C . ASP A 1 85 ? 8.627 7.471 -11.476 1.00 63.47 85 ASP A C 1
ATOM 686 O O . ASP A 1 85 ? 8.669 8.686 -11.281 1.00 63.47 85 ASP A O 1
ATOM 690 N N . MET A 1 86 ? 8.247 6.617 -10.524 1.00 62.81 86 MET A N 1
ATOM 691 C CA . MET A 1 86 ? 7.855 7.027 -9.172 1.00 62.81 86 MET A CA 1
ATOM 692 C C . MET A 1 86 ? 9.022 7.587 -8.331 1.00 62.81 86 MET A C 1
ATOM 694 O O . MET A 1 86 ? 8.776 8.089 -7.236 1.00 62.81 86 MET A O 1
ATOM 698 N N . SER A 1 87 ? 10.276 7.521 -8.809 1.00 61.19 87 SER A N 1
ATOM 699 C CA . SER A 1 87 ? 11.437 8.162 -8.167 1.00 61.19 87 SER A CA 1
ATOM 700 C C . SER A 1 87 ? 11.614 9.630 -8.566 1.00 61.19 87 SER A C 1
ATOM 702 O O . SER A 1 87 ? 12.430 10.326 -7.954 1.00 61.19 87 SER A O 1
ATOM 704 N N . THR A 1 88 ? 10.886 10.116 -9.574 1.00 58.09 88 THR A N 1
ATOM 705 C CA . THR A 1 88 ? 10.890 11.540 -9.909 1.00 58.09 88 THR A CA 1
ATOM 706 C C . THR A 1 88 ? 10.049 12.261 -8.859 1.00 58.09 88 THR A C 1
ATOM 708 O O . THR A 1 88 ? 8.824 12.313 -8.943 1.00 58.09 88 THR A O 1
ATOM 711 N N . GLY A 1 89 ? 10.712 12.755 -7.808 1.00 51.69 89 GLY A N 1
ATOM 712 C CA . GLY A 1 89 ? 10.095 13.631 -6.819 1.00 51.69 89 GLY A CA 1
ATOM 713 C C . GLY A 1 89 ? 9.527 14.849 -7.537 1.00 51.69 89 GLY A C 1
ATOM 714 O O . GLY A 1 89 ? 10.279 15.637 -8.101 1.00 51.69 89 GLY A O 1
ATOM 715 N N . GLY A 1 90 ? 8.203 14.966 -7.586 1.00 50.69 90 GLY A N 1
ATOM 716 C CA . GLY A 1 90 ? 7.565 16.086 -8.260 1.00 50.69 90 GLY A CA 1
ATOM 717 C C . GLY A 1 90 ? 7.826 17.383 -7.506 1.00 50.69 90 GLY A C 1
ATOM 718 O O . GLY A 1 90 ? 7.407 17.503 -6.360 1.00 50.69 90 GLY A O 1
ATOM 719 N N . ILE A 1 91 ? 8.470 18.340 -8.167 1.00 41.41 91 ILE A N 1
ATOM 720 C CA . ILE A 1 91 ? 7.897 19.659 -8.455 1.00 41.41 91 ILE A CA 1
ATOM 721 C C . ILE A 1 91 ? 8.399 20.001 -9.865 1.00 41.41 91 ILE A C 1
ATOM 723 O O . ILE A 1 91 ? 9.597 19.878 -10.123 1.00 41.41 91 ILE A O 1
ATOM 727 N N . CYS A 1 92 ? 7.485 20.321 -10.780 1.00 48.56 92 CYS A N 1
ATOM 728 C CA . CYS A 1 92 ? 7.833 20.943 -12.056 1.00 48.56 92 CYS A CA 1
ATOM 729 C C . CYS A 1 92 ? 8.516 22.294 -11.817 1.00 48.56 92 CYS A C 1
ATOM 731 O O . CYS A 1 92 ? 8.082 22.991 -10.870 1.00 48.56 92 CYS A O 1
#

Sequence (92 aa):
MANQGAKKRKEENTRHMANLRRLIIACNVVYVLVRMLIFHSSFTWKHWVGLLLTSVAYFIPYQQLSQMAKPAYSDDGELLDGGFDMSTGGIC

Foldseek 3Di:
DPCPVQVVQLVVLVVVLVVVVVVLVVVVVVVVCCCVPPVVPVDDPVVVVVVVVVSVVVVVVSVVSVVQQDFDADPVRHTPGRGDRPPPPDDD

Organism: Gossypium aridum (NCBI:txid34290)

pLDDT: mean 70.86, std 8.68, range [41.41, 85.38]